Protein AF-A0A8X7RWS5-F1 (afdb_monomer)

Radius of gyration: 23.37 Å; Cα contacts (8 Å, |Δi|>4): 145; chains: 1; bounding box: 52×34×65 Å

pLDDT: mean 89.25, std 7.96, range [57.91, 96.31]

Organism: Brassica carinata (NCBI:txid52824)

Structure (mmCIF, N/CA/C/O backbone):
data_AF-A0A8X7RWS5-F1
#
_entry.id   AF-A0A8X7RWS5-F1
#
loop_
_atom_site.group_PDB
_atom_site.id
_atom_site.type_symbol
_atom_site.label_atom_id
_atom_site.label_alt_id
_atom_site.label_comp_id
_atom_site.label_asym_id
_atom_site.label_entity_id
_atom_site.label_seq_id
_atom_site.pdbx_PDB_ins_code
_atom_site.Cartn_x
_atom_site.Cartn_y
_atom_site.Cartn_z
_atom_site.occupancy
_atom_site.B_iso_or_equi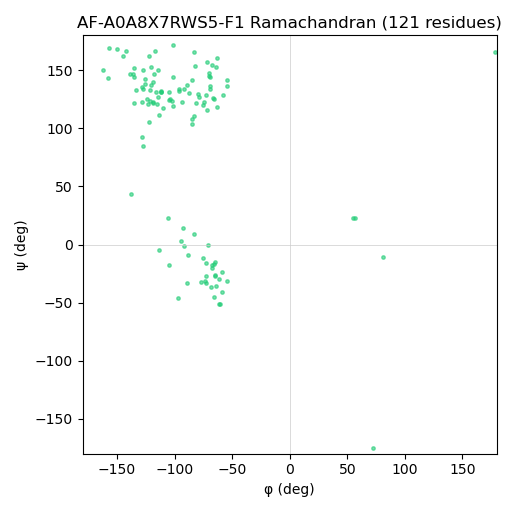v
_atom_site.auth_seq_id
_atom_site.auth_comp_id
_atom_site.auth_asym_id
_atom_site.auth_atom_id
_atom_site.pdbx_PDB_model_num
ATOM 1 N N . MET A 1 1 ? -12.568 2.054 5.990 1.00 67.00 1 MET A N 1
ATOM 2 C CA . MET A 1 1 ? -11.415 2.967 6.000 1.00 67.00 1 MET A CA 1
ATOM 3 C C . MET A 1 1 ? -11.554 3.824 4.763 1.00 67.00 1 MET A C 1
ATOM 5 O O . MET A 1 1 ? -11.333 3.299 3.679 1.00 67.00 1 MET A O 1
ATOM 9 N N . PRO A 1 2 ? -12.040 5.062 4.899 1.00 74.38 2 PRO A N 1
ATOM 10 C CA . PRO A 1 2 ? -11.978 6.038 3.828 1.00 74.38 2 PRO A CA 1
ATOM 11 C C . PRO A 1 2 ? -10.517 6.234 3.428 1.00 74.38 2 PRO A C 1
ATOM 13 O O . PRO A 1 2 ? -9.654 6.443 4.284 1.00 74.38 2 PRO A O 1
ATOM 16 N N . ILE A 1 3 ? -10.251 6.128 2.134 1.00 83.06 3 ILE A N 1
ATOM 17 C CA . ILE A 1 3 ? -8.962 6.471 1.549 1.00 83.06 3 ILE A CA 1
ATOM 18 C C . ILE A 1 3 ? -9.237 7.547 0.508 1.00 83.06 3 ILE A C 1
ATOM 20 O O . ILE A 1 3 ? -10.056 7.350 -0.390 1.00 83.06 3 ILE A O 1
ATOM 24 N N . ASP A 1 4 ? -8.571 8.686 0.647 1.00 87.94 4 ASP A N 1
ATOM 25 C CA . ASP A 1 4 ? -8.556 9.715 -0.380 1.00 87.94 4 ASP A CA 1
ATOM 26 C C . ASP A 1 4 ? -7.459 9.376 -1.396 1.00 87.94 4 ASP A C 1
ATOM 28 O O . ASP A 1 4 ? -6.263 9.449 -1.107 1.00 87.94 4 ASP A O 1
ATOM 32 N N . ALA A 1 5 ? -7.899 8.951 -2.580 1.00 87.88 5 ALA A N 1
ATOM 33 C CA . ALA A 1 5 ? -7.061 8.595 -3.721 1.00 87.88 5 ALA A CA 1
ATOM 34 C C . ALA A 1 5 ? -7.092 9.673 -4.823 1.00 87.88 5 ALA A C 1
ATOM 36 O O . ALA A 1 5 ? -6.837 9.375 -5.988 1.00 87.88 5 ALA A O 1
ATOM 37 N N . SER A 1 6 ? -7.424 10.927 -4.491 1.00 87.50 6 SER A N 1
ATOM 38 C CA . SER A 1 6 ? -7.451 12.029 -5.466 1.00 87.50 6 SER A CA 1
ATOM 39 C C . SER A 1 6 ? -6.088 12.309 -6.112 1.00 87.50 6 SER A C 1
ATOM 41 O O . SER A 1 6 ? -6.037 12.693 -7.273 1.00 87.50 6 SER A O 1
ATOM 43 N N . GLU A 1 7 ? -4.983 12.047 -5.411 1.00 89.75 7 GLU A N 1
ATOM 44 C CA . GLU A 1 7 ? -3.613 12.097 -5.953 1.00 89.75 7 GLU A CA 1
ATOM 45 C C . GLU A 1 7 ? -3.127 10.727 -6.485 1.00 89.75 7 GLU A C 1
ATOM 47 O O . GLU A 1 7 ? -1.937 10.519 -6.731 1.00 89.75 7 GLU A O 1
ATOM 52 N N . ALA A 1 8 ? -4.041 9.772 -6.661 1.00 91.25 8 ALA A N 1
ATOM 53 C CA . ALA A 1 8 ? -3.793 8.415 -7.141 1.00 91.25 8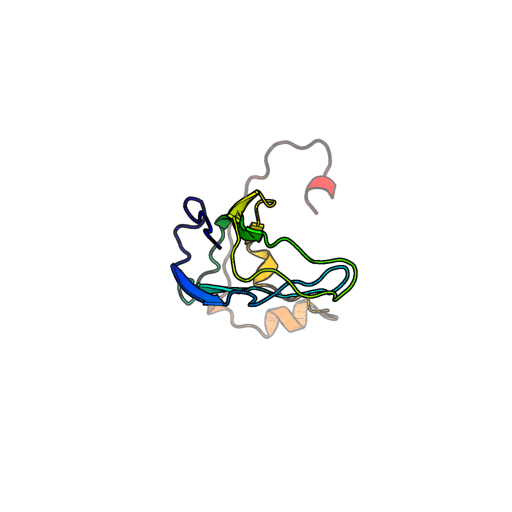 ALA A CA 1
ATOM 54 C C . ALA A 1 8 ? -4.881 7.987 -8.148 1.00 91.25 8 ALA A C 1
ATOM 56 O O . ALA A 1 8 ? -5.381 6.867 -8.098 1.00 91.25 8 ALA A O 1
ATOM 57 N N . GLU A 1 9 ? -5.243 8.882 -9.076 1.00 89.06 9 GLU A N 1
ATOM 58 C CA . GLU A 1 9 ? -6.389 8.727 -9.995 1.00 89.06 9 GLU A CA 1
ATOM 59 C C . GLU A 1 9 ? -6.330 7.474 -10.890 1.00 89.06 9 GLU A C 1
ATOM 61 O O . GLU A 1 9 ? -7.359 6.996 -11.366 1.00 89.06 9 GLU A O 1
ATOM 66 N N . GLU A 1 10 ? -5.135 6.927 -11.127 1.00 90.75 10 GLU A N 1
ATOM 67 C CA . GLU A 1 10 ? -4.957 5.682 -11.884 1.00 90.75 10 GLU A CA 1
ATOM 68 C C . GLU A 1 10 ? -5.396 4.435 -11.102 1.00 90.75 10 GLU A C 1
ATOM 70 O O . GLU A 1 10 ? -5.579 3.370 -11.692 1.00 90.75 10 GLU A O 1
ATOM 75 N N . PHE A 1 11 ? -5.569 4.538 -9.786 1.00 93.88 11 PHE A N 1
ATOM 76 C CA . PHE A 1 11 ? -5.957 3.427 -8.931 1.00 93.88 11 PHE A CA 1
ATOM 77 C C . PHE A 1 11 ? -7.467 3.416 -8.696 1.00 93.88 11 PHE A C 1
ATOM 79 O O . PHE A 1 11 ? -8.080 4.422 -8.350 1.00 93.88 11 PHE A O 1
ATOM 86 N N . SER A 1 12 ? -8.074 2.239 -8.825 1.00 92.75 12 SER A N 1
ATOM 87 C CA . SER A 1 12 ? -9.494 2.024 -8.535 1.00 92.75 12 SER A CA 1
ATOM 88 C C . SER A 1 12 ? -9.662 1.081 -7.348 1.00 92.75 12 SER A C 1
ATOM 90 O O . SER A 1 12 ? -9.068 0.004 -7.316 1.00 92.75 12 SER A O 1
ATOM 92 N N . GLU A 1 13 ? -10.436 1.488 -6.338 1.00 92.94 13 GLU A N 1
ATOM 93 C CA . GLU A 1 13 ? -10.695 0.637 -5.171 1.00 92.94 13 GLU A CA 1
ATOM 94 C C . GLU A 1 13 ? -11.521 -0.588 -5.588 1.00 92.94 13 GLU A C 1
ATOM 96 O O . GLU A 1 13 ? -12.597 -0.465 -6.175 1.00 92.94 13 GLU A O 1
ATOM 101 N N . LEU A 1 14 ? -11.021 -1.779 -5.264 1.00 94.81 14 LEU A N 1
ATOM 102 C CA . LEU A 1 14 ? -11.688 -3.050 -5.539 1.00 94.81 14 LEU A CA 1
ATOM 103 C C . LEU A 1 14 ? -12.470 -3.568 -4.337 1.00 94.81 14 LEU A C 1
ATOM 105 O O . LEU A 1 14 ? -13.580 -4.082 -4.475 1.00 94.81 14 LEU A O 1
ATOM 109 N N . ALA A 1 15 ? -11.848 -3.530 -3.162 1.00 94.25 15 ALA A N 1
ATOM 110 C CA . ALA A 1 15 ? -12.402 -4.116 -1.955 1.00 94.25 15 ALA A CA 1
ATOM 111 C C . ALA A 1 15 ? -11.720 -3.560 -0.712 1.00 94.25 15 ALA A C 1
ATOM 113 O O . ALA A 1 15 ? -10.516 -3.311 -0.705 1.00 94.25 15 ALA A O 1
ATOM 114 N N . SER A 1 16 ? -12.464 -3.508 0.386 1.00 94.00 16 SER A N 1
ATOM 115 C CA . SER A 1 16 ? -11.922 -3.260 1.714 1.00 94.00 16 SER A CA 1
ATOM 116 C C . SER A 1 16 ? -12.340 -4.366 2.680 1.00 94.00 16 SER A C 1
ATOM 118 O O . SER A 1 16 ? -13.442 -4.915 2.624 1.00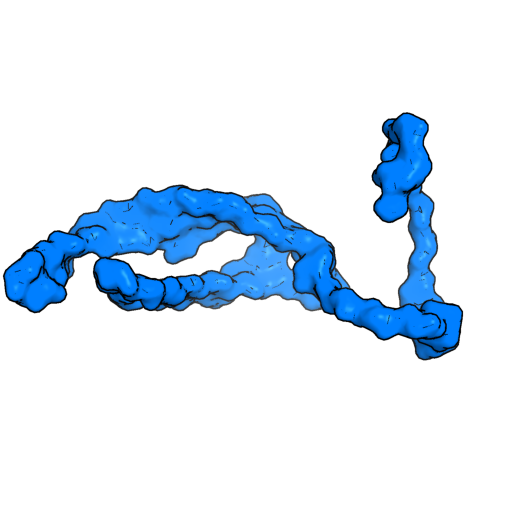 94.00 16 SER A O 1
ATOM 120 N N . LYS A 1 17 ? -11.419 -4.736 3.567 1.00 94.75 17 LYS A N 1
ATOM 121 C CA . LYS A 1 17 ? -11.629 -5.701 4.640 1.00 94.75 17 LYS A CA 1
ATOM 122 C C . LYS A 1 17 ? -11.327 -5.018 5.962 1.00 94.75 17 LYS A C 1
ATOM 124 O O . LYS A 1 17 ? -10.165 -4.801 6.305 1.00 94.75 17 LYS A O 1
ATOM 129 N N . ALA A 1 18 ? -12.385 -4.698 6.696 1.00 94.62 18 ALA A N 1
ATOM 130 C CA . ALA A 1 18 ? -12.278 -4.145 8.035 1.00 94.62 18 ALA A CA 1
ATOM 131 C C . ALA A 1 18 ? -11.821 -5.204 9.051 1.00 94.62 18 ALA A C 1
ATOM 133 O O . ALA A 1 18 ? -11.998 -6.412 8.859 1.00 94.62 18 ALA A O 1
ATOM 134 N N . LEU A 1 19 ? -11.250 -4.723 10.150 1.00 94.69 19 LEU A N 1
ATOM 135 C CA . LEU A 1 19 ? -10.977 -5.518 11.337 1.00 94.69 19 LEU A CA 1
ATOM 136 C C . LEU A 1 19 ? -12.212 -5.496 12.246 1.00 94.69 19 LEU A C 1
ATOM 138 O O . LEU A 1 19 ? -12.726 -4.427 12.554 1.00 94.69 19 LEU A O 1
ATOM 142 N N . ASN A 1 20 ? -12.667 -6.666 12.695 1.00 92.19 20 ASN A N 1
ATOM 143 C CA . ASN A 1 20 ? -13.888 -6.769 13.505 1.00 92.19 20 ASN A CA 1
ATOM 144 C C . ASN A 1 20 ? -13.720 -6.251 14.944 1.00 92.19 20 ASN A C 1
ATOM 146 O O . ASN A 1 20 ? -14.683 -5.784 15.539 1.00 92.19 20 ASN A O 1
ATOM 150 N N . SER A 1 21 ? -12.531 -6.401 15.530 1.00 91.88 21 SER A N 1
ATOM 151 C CA . SER A 1 21 ? -12.218 -5.979 16.898 1.00 91.88 21 SER A CA 1
ATOM 152 C C . SER A 1 21 ? -10.710 -5.793 17.042 1.00 91.88 21 SER A C 1
ATOM 154 O O . SER A 1 21 ? -9.938 -6.565 16.467 1.00 91.88 21 SER A O 1
ATOM 156 N N . LEU A 1 22 ? -10.303 -4.787 17.815 1.00 93.12 22 LEU A N 1
ATOM 157 C CA . LEU A 1 22 ? -8.913 -4.522 18.176 1.00 93.12 22 LEU A CA 1
ATOM 158 C C . LEU A 1 22 ? -8.811 -4.398 19.707 1.00 93.12 22 LEU A C 1
ATOM 160 O O . LEU A 1 22 ? -8.911 -3.291 20.237 1.00 93.12 22 LEU A O 1
ATOM 164 N N . PRO A 1 23 ? -8.679 -5.522 20.437 1.00 91.06 23 PRO A N 1
ATOM 165 C CA . PRO A 1 23 ? -8.521 -5.500 21.887 1.00 91.06 23 PRO A CA 1
ATOM 166 C C . PRO A 1 23 ? -7.229 -4.802 22.317 1.00 91.06 23 PRO A C 1
ATOM 168 O O . PRO A 1 23 ? -6.266 -4.708 21.553 1.00 91.06 23 PRO A O 1
ATOM 171 N N . TYR A 1 24 ? -7.188 -4.374 23.579 1.00 88.19 24 TYR A N 1
ATOM 172 C CA . TYR A 1 24 ? -5.985 -3.785 24.161 1.00 88.19 24 TYR A CA 1
ATOM 173 C C . TYR A 1 24 ? -4.773 -4.722 24.021 1.00 88.19 24 TYR A C 1
ATOM 175 O O . TYR A 1 24 ? -4.879 -5.931 24.233 1.00 88.19 24 TYR A O 1
ATOM 183 N N . ASP A 1 25 ? -3.631 -4.140 23.647 1.00 90.25 25 ASP A N 1
ATOM 184 C CA . ASP A 1 25 ? -2.340 -4.823 23.469 1.00 90.25 25 ASP A CA 1
ATOM 185 C C . ASP A 1 25 ? -2.370 -6.020 22.492 1.00 90.25 25 ASP A C 1
ATOM 187 O O . ASP A 1 25 ? -1.527 -6.915 22.538 1.00 90.25 25 ASP A O 1
ATOM 191 N N . SER A 1 26 ? -3.352 -6.050 21.585 1.00 93.06 26 SER A N 1
ATOM 192 C CA . SER A 1 26 ? -3.493 -7.092 20.567 1.00 93.06 26 SER A CA 1
ATOM 193 C C . SER A 1 26 ? -3.401 -6.483 19.167 1.00 93.06 26 SER A C 1
ATOM 195 O O . SER A 1 26 ? -4.208 -5.619 18.828 1.00 93.06 26 SER A O 1
ATOM 197 N N . PRO A 1 27 ? -2.451 -6.913 18.318 1.00 95.12 27 PRO A N 1
ATOM 198 C CA . PRO A 1 27 ? -2.364 -6.412 16.955 1.00 95.12 27 PRO A CA 1
ATOM 199 C C . PRO A 1 27 ? -3.529 -6.929 16.105 1.00 95.12 27 PRO A C 1
ATOM 201 O O . PRO A 1 27 ? -3.985 -8.064 16.256 1.00 95.12 27 PRO A O 1
ATOM 204 N N . GLY A 1 28 ? -3.964 -6.113 15.150 1.00 94.69 28 GLY A N 1
ATOM 205 C CA . GLY A 1 28 ? -4.984 -6.468 14.172 1.00 94.69 28 GLY A CA 1
ATOM 206 C C . GLY A 1 28 ? -4.661 -5.884 12.803 1.00 94.69 28 GLY A C 1
ATOM 207 O O . GLY A 1 28 ? -3.766 -5.053 12.663 1.00 94.69 28 GLY A O 1
ATOM 208 N N . GLN A 1 29 ? -5.362 -6.359 11.775 1.00 95.06 29 GLN A N 1
ATOM 209 C CA . GLN A 1 29 ? -5.109 -5.965 10.392 1.00 95.06 29 GLN A CA 1
ATOM 210 C C . GLN A 1 29 ? -6.415 -5.635 9.676 1.00 95.06 29 GLN A C 1
ATOM 212 O O . GLN A 1 29 ? -7.373 -6.408 9.723 1.00 95.06 29 GLN A O 1
ATOM 217 N N . ALA A 1 30 ? -6.410 -4.507 8.976 1.00 94.62 30 ALA A N 1
ATOM 218 C CA . ALA A 1 30 ? -7.404 -4.129 7.986 1.00 94.62 30 ALA A CA 1
ATOM 219 C C . ALA A 1 30 ? -6.692 -3.934 6.644 1.00 94.62 30 ALA A C 1
ATOM 221 O O . ALA A 1 30 ? -5.498 -3.636 6.610 1.00 94.62 30 ALA A O 1
ATOM 222 N N . PHE A 1 31 ? -7.413 -4.129 5.546 1.00 94.25 31 PHE A N 1
ATOM 223 C CA . PHE A 1 31 ? -6.847 -4.062 4.202 1.00 94.25 31 PHE A CA 1
ATOM 224 C C . PHE A 1 31 ? -7.770 -3.282 3.276 1.00 94.25 31 PHE A C 1
ATOM 226 O O . PHE A 1 31 ? -8.992 -3.390 3.388 1.00 94.25 31 PHE A O 1
ATOM 233 N N . VAL A 1 32 ? -7.181 -2.565 2.325 1.00 94.62 32 VAL A N 1
ATOM 234 C CA . VAL A 1 32 ? -7.873 -2.022 1.155 1.00 94.62 32 VAL A CA 1
ATOM 235 C C . VAL A 1 32 ? -7.084 -2.447 -0.078 1.00 94.62 32 VAL A C 1
ATOM 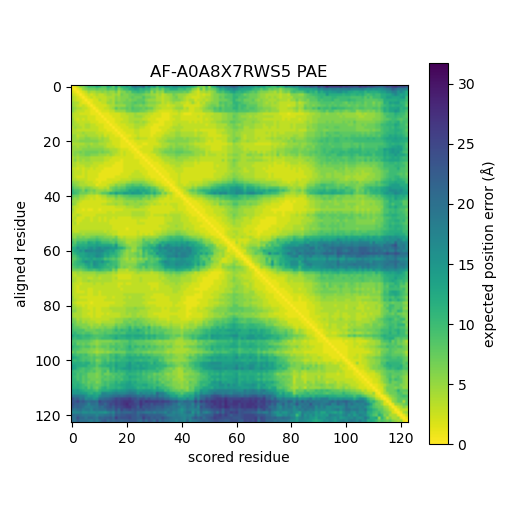237 O O . VAL A 1 32 ? -5.855 -2.447 -0.066 1.00 94.62 32 VAL A O 1
ATOM 240 N N . ALA A 1 33 ? -7.791 -2.901 -1.103 1.00 95.00 33 ALA A N 1
ATOM 241 C CA . ALA A 1 33 ? -7.226 -3.389 -2.346 1.00 95.00 33 ALA A CA 1
ATOM 242 C C . ALA A 1 33 ? -7.569 -2.419 -3.473 1.00 95.00 33 ALA A C 1
ATOM 244 O O . ALA A 1 33 ? -8.735 -2.064 -3.647 1.00 95.00 33 ALA A O 1
ATOM 245 N N . PHE A 1 34 ? -6.556 -2.059 -4.257 1.00 94.44 34 PHE A N 1
ATOM 246 C CA . PHE A 1 34 ? -6.689 -1.223 -5.443 1.00 94.44 34 PHE A CA 1
ATOM 247 C C . PHE A 1 34 ? -6.249 -1.988 -6.692 1.00 94.44 34 PHE A C 1
ATOM 249 O O . PHE A 1 34 ? -5.324 -2.803 -6.647 1.00 94.44 34 PHE A O 1
ATOM 256 N N . GLU A 1 35 ? -6.901 -1.705 -7.811 1.00 94.31 35 GLU A N 1
ATOM 257 C CA . GLU A 1 35 ? -6.491 -2.109 -9.150 1.00 94.31 35 GLU A CA 1
ATOM 258 C C . GLU A 1 35 ? -5.839 -0.933 -9.872 1.00 94.31 35 GLU A C 1
ATOM 260 O O . GLU A 1 35 ? -6.279 0.206 -9.731 1.00 94.31 35 GLU A O 1
ATOM 265 N N . LYS A 1 36 ? -4.816 -1.228 -10.678 1.00 93.25 36 LYS A N 1
ATOM 266 C CA . LYS A 1 36 ? -4.146 -0.272 -11.565 1.00 93.25 36 LYS A CA 1
ATOM 267 C C . LYS A 1 36 ? -4.217 -0.750 -13.023 1.00 93.25 36 LYS A C 1
ATOM 269 O O . LYS A 1 36 ? -4.352 -1.959 -13.247 1.00 93.25 36 LYS A O 1
ATOM 274 N N . PRO A 1 37 ? -4.000 0.126 -14.020 1.00 91.12 37 PRO A N 1
ATOM 275 C CA . PRO A 1 37 ? -3.905 -0.274 -15.418 1.00 91.12 37 PRO A CA 1
ATOM 276 C C . PRO A 1 37 ? -2.845 -1.359 -15.651 1.00 91.12 37 PRO A C 1
ATOM 278 O O . PRO A 1 37 ? -1.761 -1.369 -15.052 1.00 91.12 37 PRO A O 1
ATOM 281 N N . ALA A 1 38 ? -3.153 -2.301 -16.542 1.00 88.19 38 ALA A N 1
ATOM 282 C CA . ALA A 1 38 ? -2.207 -3.332 -16.947 1.00 88.19 38 ALA A CA 1
ATOM 283 C C . ALA A 1 38 ? -1.076 -2.733 -17.802 1.00 88.19 38 ALA A C 1
ATOM 285 O O . ALA A 1 38 ? -1.293 -1.823 -18.595 1.00 88.19 38 ALA A O 1
ATOM 286 N N . GLY A 1 39 ? 0.136 -3.274 -17.661 1.00 82.50 39 GLY A N 1
ATOM 287 C CA . GLY A 1 39 ? 1.272 -2.942 -18.531 1.00 82.50 39 GLY A CA 1
ATOM 288 C C . GLY A 1 39 ? 2.028 -1.649 -18.210 1.00 82.50 39 GLY A C 1
ATOM 289 O O . GLY A 1 39 ? 3.124 -1.479 -18.729 1.00 82.50 39 GLY A O 1
ATOM 290 N N . VAL A 1 40 ? 1.515 -0.781 -17.331 1.00 82.81 40 VAL A N 1
ATOM 291 C CA . VAL A 1 40 ? 2.199 0.466 -16.940 1.00 82.81 40 VAL A CA 1
ATOM 292 C C . VAL A 1 40 ? 2.304 0.561 -15.412 1.00 82.81 40 VAL A C 1
ATOM 294 O O . VAL A 1 40 ? 1.327 0.249 -14.719 1.00 82.81 40 VAL A O 1
ATOM 297 N N . PRO A 1 41 ? 3.475 0.911 -14.845 1.00 88.06 41 PRO A N 1
ATOM 298 C CA . PRO A 1 41 ? 3.586 1.279 -13.436 1.00 88.06 41 PRO A CA 1
ATOM 299 C C . PRO A 1 41 ? 2.769 2.546 -13.169 1.00 88.06 41 PRO A C 1
ATOM 301 O O . PRO A 1 41 ? 3.060 3.589 -13.745 1.00 88.06 41 PRO A O 1
ATOM 304 N N . ALA A 1 42 ? 1.763 2.448 -12.303 1.00 93.25 42 ALA A N 1
ATOM 305 C CA . ALA A 1 42 ? 1.020 3.610 -11.830 1.00 93.25 42 ALA A CA 1
ATOM 306 C C . ALA A 1 42 ? 1.719 4.162 -10.586 1.00 93.25 42 ALA A C 1
ATOM 308 O O . ALA A 1 42 ? 2.132 3.387 -9.718 1.00 93.25 42 ALA A O 1
ATOM 309 N N . VAL A 1 43 ? 1.851 5.479 -10.493 1.00 94.25 43 VAL A N 1
ATOM 310 C CA . VAL A 1 43 ? 2.357 6.161 -9.297 1.00 94.25 43 VAL A CA 1
ATOM 311 C C . VAL A 1 43 ? 1.246 7.008 -8.707 1.00 94.25 43 VAL A C 1
ATOM 313 O O . VAL A 1 43 ? 0.354 7.451 -9.428 1.00 94.25 43 VAL A O 1
ATOM 316 N N . GLY A 1 44 ? 1.261 7.209 -7.399 1.00 94.69 44 GLY A N 1
ATOM 317 C CA . GLY A 1 44 ? 0.201 7.970 -6.758 1.00 94.69 44 GLY A CA 1
ATOM 318 C C . GLY A 1 44 ? 0.365 8.059 -5.259 1.00 94.69 44 GLY A C 1
ATOM 319 O O . GLY A 1 44 ? 1.142 7.319 -4.653 1.00 94.69 44 GLY A O 1
ATOM 320 N N . LYS A 1 45 ? -0.390 8.976 -4.670 1.00 96.31 45 LYS A N 1
ATOM 321 C CA . LYS A 1 45 ? -0.375 9.253 -3.243 1.00 96.31 45 LYS A CA 1
ATOM 322 C C . LYS A 1 45 ? -1.769 9.053 -2.653 1.00 96.31 45 LYS A C 1
ATOM 324 O O . LYS A 1 45 ? -2.759 9.529 -3.202 1.00 96.31 45 LYS A O 1
ATOM 329 N N . PHE A 1 46 ? -1.826 8.349 -1.530 1.00 95.56 46 PHE A N 1
ATOM 330 C CA . PHE A 1 46 ? -3.047 8.015 -0.809 1.00 95.56 46 PHE A CA 1
ATOM 331 C C . PHE A 1 46 ? -3.032 8.695 0.553 1.00 95.56 46 PHE A C 1
ATOM 333 O O . PHE A 1 46 ? -2.144 8.428 1.366 1.00 95.56 46 PHE A O 1
ATOM 340 N N . SER A 1 47 ? -4.033 9.528 0.821 1.00 94.88 47 SER A N 1
ATOM 341 C CA . SER A 1 47 ? -4.258 10.090 2.150 1.00 94.88 47 SER A CA 1
ATOM 342 C C . SER A 1 47 ? -5.243 9.208 2.912 1.00 94.88 47 SER A C 1
ATOM 344 O O . SER A 1 47 ? -6.357 8.941 2.462 1.00 94.88 47 SER A O 1
ATOM 346 N N . ASN A 1 48 ? -4.813 8.714 4.072 1.00 92.25 48 ASN A N 1
ATOM 347 C CA . ASN A 1 48 ? -5.490 7.623 4.766 1.00 92.25 48 ASN A CA 1
ATOM 348 C C . ASN A 1 48 ? -6.139 8.109 6.067 1.00 92.25 48 ASN A C 1
ATOM 350 O O . ASN A 1 48 ? -5.475 8.714 6.912 1.00 92.25 48 ASN A O 1
ATOM 354 N N . THR A 1 49 ? -7.411 7.770 6.277 1.00 94.19 49 THR A N 1
ATOM 355 C CA . THR A 1 49 ? -8.119 8.056 7.532 1.00 94.19 49 THR A CA 1
ATOM 356 C C . THR A 1 49 ? -8.662 6.758 8.123 1.00 94.19 49 THR A C 1
ATOM 358 O O . THR A 1 49 ? -9.448 6.032 7.508 1.00 94.19 49 THR A O 1
ATOM 361 N N . LEU A 1 50 ? -8.238 6.431 9.342 1.00 93.88 50 LEU A N 1
ATOM 362 C CA . LEU A 1 50 ? -8.725 5.270 10.073 1.00 93.88 50 LEU A CA 1
ATOM 363 C C . LEU A 1 50 ? -10.043 5.614 10.768 1.00 93.88 50 LEU A C 1
ATOM 365 O O . LEU A 1 50 ? -10.052 6.344 11.748 1.00 93.88 50 LEU A O 1
ATOM 369 N N . THR A 1 51 ? -11.139 5.034 10.296 1.00 94.50 51 THR A N 1
ATOM 370 C CA . THR A 1 51 ? -12.464 5.102 10.936 1.00 94.50 51 THR A CA 1
ATOM 371 C C . THR A 1 51 ? -12.698 3.870 11.805 1.00 94.50 51 THR A C 1
ATOM 373 O O . THR A 1 51 ? -12.502 2.746 11.321 1.00 94.50 51 THR A O 1
ATOM 376 N N . PHE A 1 52 ? -13.156 4.043 13.041 1.00 94.50 52 PHE A N 1
ATOM 377 C CA . PHE A 1 52 ? -13.411 2.949 13.980 1.00 94.50 52 PHE A CA 1
ATOM 378 C C . PHE A 1 52 ? -14.541 3.289 14.956 1.00 94.50 52 PHE A C 1
ATOM 380 O O . PHE A 1 52 ? -14.999 4.423 15.036 1.00 94.50 52 PHE A O 1
ATOM 387 N N . VAL A 1 53 ? -15.003 2.274 15.688 1.00 94.94 53 VAL A N 1
ATOM 388 C CA . VAL A 1 53 ? -15.994 2.434 16.757 1.00 94.94 53 VAL A CA 1
ATOM 389 C C . VAL A 1 53 ? -15.300 2.195 18.089 1.00 94.94 53 VAL A C 1
ATOM 391 O O . VAL A 1 53 ? -14.806 1.095 18.348 1.00 94.94 53 VAL A O 1
ATOM 394 N N . VAL A 1 54 ? -15.261 3.222 18.930 1.00 94.19 54 VAL A N 1
ATOM 395 C CA . VAL A 1 54 ? -14.767 3.144 20.303 1.00 94.19 54 VAL A CA 1
ATOM 396 C C . VAL A 1 54 ? -15.856 2.546 21.181 1.00 94.19 54 VAL A C 1
ATOM 398 O O . VAL A 1 54 ? -16.994 3.010 21.171 1.00 94.19 54 VAL A O 1
ATOM 401 N N . LYS A 1 55 ? -15.496 1.524 21.953 1.00 92.75 55 LYS A N 1
ATOM 402 C CA . LYS A 1 55 ? -16.373 0.883 22.936 1.00 92.75 55 LYS A CA 1
ATOM 403 C C . LYS A 1 55 ? -15.752 0.999 24.319 1.00 92.75 55 LYS A C 1
ATOM 405 O O . LYS A 1 55 ? -14.543 0.802 24.463 1.00 92.75 55 LYS A O 1
ATOM 410 N N . GLU A 1 56 ? -16.568 1.308 25.321 1.00 89.69 56 GLU A N 1
ATOM 411 C CA . GLU A 1 56 ? -16.137 1.227 26.716 1.00 89.69 56 GLU A CA 1
ATOM 412 C C . GLU A 1 56 ? -15.945 -0.244 27.110 1.00 89.69 56 GLU A C 1
ATOM 414 O O . GLU A 1 56 ? -16.648 -1.131 26.621 1.00 89.69 56 GLU A O 1
ATOM 419 N N . VAL A 1 57 ? -14.946 -0.512 27.953 1.00 87.50 57 VAL A N 1
ATOM 420 C CA . VAL A 1 57 ? -14.601 -1.865 28.406 1.00 87.50 57 VAL A CA 1
ATOM 421 C C . VAL A 1 57 ? -14.645 -1.896 29.925 1.00 87.50 57 VAL A C 1
ATOM 423 O O . VAL A 1 57 ? -13.948 -1.123 30.588 1.00 87.50 57 VAL A O 1
ATOM 426 N N . ASP A 1 58 ? -15.419 -2.822 30.482 1.00 86.31 58 ASP A N 1
ATOM 427 C CA . ASP A 1 58 ? -15.417 -3.079 31.918 1.00 86.31 58 ASP A CA 1
ATOM 428 C C . ASP A 1 58 ? -14.106 -3.775 32.310 1.00 86.31 58 ASP A C 1
ATOM 430 O O . ASP A 1 58 ? -13.817 -4.900 31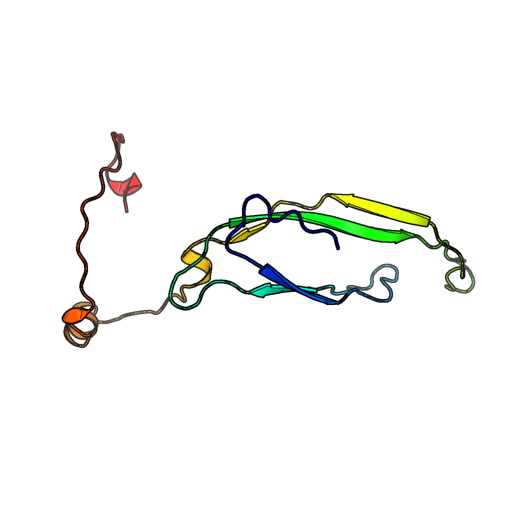.908 1.00 86.31 58 ASP A O 1
ATOM 434 N N . LEU A 1 59 ? -13.296 -3.103 33.130 1.00 82.81 59 LEU A N 1
ATOM 435 C CA . LEU A 1 59 ? -11.984 -3.591 33.568 1.00 82.81 59 LEU A CA 1
ATOM 436 C C . LEU A 1 59 ? -12.050 -4.852 34.445 1.00 82.81 59 LEU A C 1
ATOM 438 O O . LEU A 1 59 ? -11.024 -5.499 34.659 1.00 82.81 59 LEU A O 1
ATOM 442 N N . SER A 1 60 ? -13.218 -5.184 34.999 1.00 81.81 60 SER A N 1
ATOM 443 C CA . SER A 1 60 ? -13.409 -6.355 35.856 1.00 81.81 60 SER A CA 1
ATOM 444 C C . SER A 1 60 ? -13.788 -7.618 35.079 1.00 81.81 60 SER A C 1
ATOM 446 O O . SER A 1 60 ? -13.375 -8.713 35.465 1.00 81.81 60 SER A O 1
ATOM 448 N N . THR A 1 61 ? -14.528 -7.472 33.979 1.00 81.69 61 THR A N 1
ATOM 449 C CA . THR A 1 61 ? -14.992 -8.574 33.118 1.00 81.69 61 THR A CA 1
ATOM 450 C C . THR A 1 61 ? -14.209 -8.672 31.808 1.00 81.69 61 THR A C 1
ATOM 452 O O . THR A 1 61 ? -14.208 -9.726 31.174 1.00 81.69 61 THR A O 1
ATOM 455 N N . CYS A 1 62 ? -13.496 -7.606 31.429 1.00 76.62 62 CYS A N 1
ATOM 456 C CA . CYS A 1 62 ? -12.885 -7.403 30.113 1.00 76.62 62 CYS A CA 1
ATOM 457 C C . CYS A 1 62 ? -13.896 -7.483 28.956 1.00 76.62 62 CYS A C 1
ATOM 459 O O . CYS A 1 62 ? -13.508 -7.752 27.817 1.00 76.62 62 CYS A O 1
ATOM 461 N N . GLU A 1 63 ? -15.181 -7.261 29.235 1.00 82.50 63 GLU A N 1
ATOM 462 C CA . GLU A 1 63 ? -16.240 -7.239 28.230 1.00 82.50 63 GLU A CA 1
ATOM 463 C C . GLU A 1 63 ? -16.443 -5.806 27.725 1.00 82.50 63 GLU A C 1
ATOM 465 O O . GLU A 1 63 ? -16.473 -4.849 28.501 1.00 82.50 63 GLU A O 1
ATOM 470 N N . ALA A 1 64 ? -16.527 -5.661 26.401 1.00 83.88 64 ALA A N 1
ATOM 471 C CA . ALA A 1 64 ? -16.833 -4.389 25.759 1.00 83.88 64 ALA A CA 1
ATOM 472 C C . ALA A 1 64 ? -18.350 -4.191 25.706 1.00 83.88 64 ALA A C 1
ATOM 474 O O . ALA A 1 64 ? -19.080 -5.143 25.425 1.00 83.88 64 ALA A O 1
ATOM 475 N N . GLU A 1 65 ? -18.813 -2.962 25.915 1.00 86.00 65 GLU A N 1
ATOM 476 C CA . GLU A 1 65 ? -20.232 -2.636 25.789 1.00 86.00 65 GLU A CA 1
ATOM 477 C C . GLU A 1 65 ? -20.741 -2.824 24.346 1.00 86.00 65 GLU A C 1
ATOM 479 O O . GLU A 1 65 ? -19.990 -2.746 23.360 1.00 86.00 65 GLU A O 1
ATOM 484 N N . ASP A 1 66 ? -22.040 -3.106 24.207 1.00 81.31 66 ASP A N 1
ATOM 485 C CA . ASP A 1 66 ? -22.677 -3.308 22.900 1.00 81.31 66 ASP A CA 1
ATOM 486 C C . ASP A 1 66 ? -22.736 -2.005 22.091 1.00 81.31 66 ASP A C 1
ATOM 488 O O . ASP A 1 66 ? -22.486 -2.026 20.879 1.00 81.31 66 ASP A O 1
ATOM 492 N N . ASP A 1 67 ? -22.960 -0.883 22.773 1.00 87.31 67 ASP A N 1
ATOM 493 C CA . ASP A 1 67 ? -22.968 0.453 22.188 1.00 87.31 67 ASP A CA 1
ATOM 494 C C . ASP A 1 67 ? -21.541 1.011 22.049 1.00 87.31 67 ASP A C 1
ATOM 496 O O . ASP A 1 67 ? -20.612 0.630 22.763 1.00 87.31 67 ASP A O 1
ATOM 500 N N . GLY A 1 68 ? -21.344 1.909 21.086 1.00 89.81 68 GLY A N 1
ATOM 501 C CA . GLY A 1 68 ? -20.055 2.549 20.847 1.00 89.81 68 GLY A CA 1
ATOM 502 C C . GLY A 1 68 ? -20.194 3.875 20.112 1.00 89.81 68 GLY A C 1
ATOM 503 O O . GLY A 1 68 ? -21.269 4.218 19.617 1.00 89.81 68 GLY A O 1
ATOM 504 N N . LEU A 1 69 ? -19.096 4.622 20.054 1.00 94.19 69 LEU A N 1
ATOM 505 C CA . LEU A 1 69 ? -19.007 5.926 19.402 1.00 94.19 69 LEU A CA 1
ATOM 506 C C . LEU A 1 69 ? -18.113 5.831 18.167 1.00 94.19 69 LEU A C 1
ATOM 508 O O . LEU A 1 69 ? -17.014 5.286 18.240 1.00 94.19 69 LEU A O 1
ATOM 512 N N . GLU A 1 70 ? -18.587 6.353 17.039 1.00 95.44 70 GLU A N 1
ATOM 513 C CA . GLU A 1 70 ? -17.769 6.488 15.831 1.00 95.44 70 GLU A CA 1
ATOM 514 C C . GLU A 1 70 ? -16.687 7.550 16.049 1.00 95.44 70 GLU A C 1
ATOM 516 O O . GLU A 1 70 ? -16.968 8.634 16.565 1.00 95.44 70 GLU A O 1
ATOM 521 N N . ASP A 1 71 ? -15.457 7.227 15.661 1.00 95.69 71 ASP A N 1
ATOM 522 C CA . ASP A 1 71 ? -14.304 8.118 15.747 1.00 95.69 71 ASP A CA 1
ATOM 523 C C . ASP A 1 71 ? -13.357 7.894 14.557 1.00 95.69 71 ASP A C 1
ATOM 525 O O . ASP A 1 71 ? -13.414 6.872 13.854 1.00 95.69 71 ASP A O 1
ATOM 529 N N . GLU A 1 72 ? -12.485 8.868 14.319 1.00 95.25 72 GLU A N 1
ATOM 530 C CA . GLU A 1 72 ? -11.580 8.907 13.178 1.00 95.25 72 GLU A CA 1
ATOM 531 C C . GLU A 1 72 ? -10.164 9.318 13.590 1.00 95.25 72 GLU A C 1
ATOM 533 O O . GLU A 1 72 ? -9.952 10.181 14.441 1.00 95.25 72 GLU A O 1
ATOM 538 N N . TYR A 1 73 ? -9.163 8.726 12.941 1.00 94.81 73 TYR A N 1
ATOM 539 C CA . TYR A 1 73 ? -7.760 9.047 13.165 1.00 94.81 73 TYR A CA 1
ATOM 540 C C . TYR A 1 73 ? -7.010 9.191 11.841 1.00 94.81 73 TYR A C 1
ATOM 542 O O . TYR A 1 73 ? -6.952 8.258 11.039 1.00 94.81 73 TYR A O 1
ATOM 550 N N . GLN A 1 74 ? -6.413 10.362 11.617 1.00 95.50 74 GLN A N 1
ATOM 551 C CA . GLN A 1 74 ? -5.634 10.633 10.411 1.00 95.50 74 GLN A CA 1
ATOM 552 C C . GLN A 1 74 ? -4.300 9.880 10.444 1.00 95.50 74 GLN A C 1
ATOM 554 O O . GLN A 1 74 ? -3.548 9.981 11.414 1.00 95.50 74 GLN A O 1
ATOM 559 N N . LEU A 1 75 ? -3.999 9.152 9.369 1.00 94.56 75 LEU A N 1
ATOM 560 C CA . LEU A 1 75 ? -2.737 8.443 9.175 1.00 94.56 75 LEU A CA 1
ATOM 561 C C . LEU A 1 75 ? -1.812 9.221 8.230 1.00 94.56 75 LEU A C 1
ATOM 563 O O . LEU A 1 75 ? -2.199 10.226 7.631 1.00 94.56 75 LEU A O 1
ATOM 567 N N . GLU A 1 76 ? -0.572 8.748 8.119 1.00 95.19 76 GLU A N 1
ATOM 568 C CA . GLU A 1 76 ? 0.377 9.268 7.142 1.00 95.19 76 GLU A CA 1
ATOM 569 C C . GLU A 1 76 ? -0.037 8.934 5.706 1.00 95.19 76 GLU A C 1
ATOM 571 O O . GLU A 1 76 ? -0.752 7.959 5.432 1.00 95.19 76 GLU A O 1
ATOM 576 N N . ASP A 1 77 ? 0.431 9.776 4.792 1.00 94.56 77 ASP A N 1
ATOM 577 C CA . ASP A 1 77 ? 0.237 9.548 3.374 1.00 94.56 77 ASP A CA 1
ATOM 578 C C . ASP A 1 77 ? 1.075 8.348 2.923 1.00 94.56 77 ASP A C 1
ATOM 580 O O . ASP A 1 77 ? 2.247 8.216 3.281 1.00 94.56 77 ASP A O 1
ATOM 584 N N . LEU A 1 78 ? 0.475 7.490 2.104 1.00 94.88 78 LEU A N 1
ATOM 585 C CA . LEU A 1 78 ? 1.153 6.372 1.462 1.00 94.88 78 LEU A CA 1
ATOM 586 C C . LEU A 1 78 ? 1.437 6.741 0.008 1.00 94.88 78 LEU A C 1
ATOM 588 O O . LEU A 1 78 ? 0.515 7.051 -0.740 1.00 94.88 78 LEU A O 1
ATOM 592 N N . GLU A 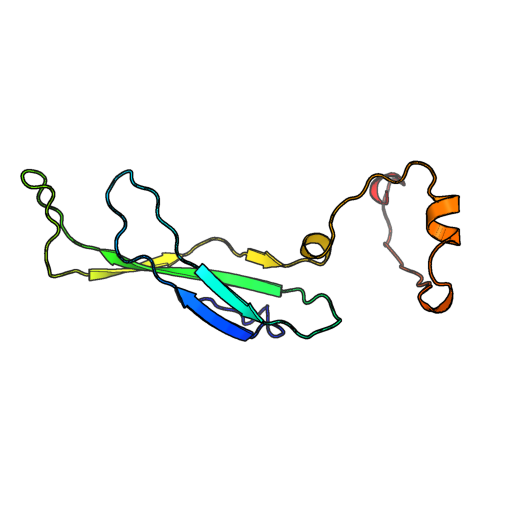1 79 ? 2.697 6.675 -0.402 1.00 95.88 79 GLU A N 1
ATOM 593 C CA . GLU A 1 79 ? 3.099 6.908 -1.788 1.00 95.88 79 GLU A CA 1
ATOM 594 C C . GLU A 1 79 ? 3.444 5.579 -2.460 1.00 95.88 79 GLU A C 1
ATOM 596 O O . GLU A 1 79 ? 4.197 4.776 -1.910 1.00 95.88 79 GLU A O 1
ATOM 601 N N . VAL A 1 80 ? 2.891 5.359 -3.651 1.00 95.38 80 VAL A N 1
ATOM 602 C CA . VAL A 1 80 ? 3.281 4.278 -4.555 1.00 95.38 80 VAL A CA 1
ATOM 603 C C . VAL A 1 80 ? 4.167 4.875 -5.638 1.00 95.38 80 VAL A C 1
ATOM 605 O O . VAL A 1 80 ? 3.741 5.745 -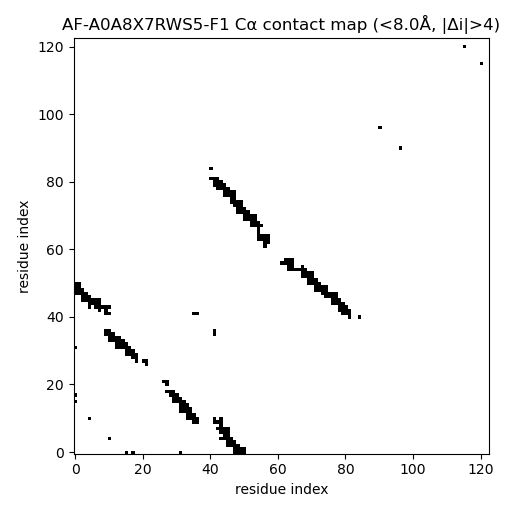6.401 1.00 95.38 80 VAL A O 1
ATOM 608 N N . VAL A 1 81 ? 5.399 4.389 -5.721 1.00 94.94 81 VAL A N 1
ATOM 609 C CA . VAL A 1 81 ? 6.433 4.857 -6.646 1.00 94.94 81 VAL A CA 1
ATOM 610 C C . VAL A 1 81 ? 6.847 3.753 -7.617 1.00 94.94 81 VAL A C 1
ATOM 612 O O . VAL A 1 81 ? 6.593 2.568 -7.415 1.00 94.94 81 VAL A O 1
ATOM 615 N N . ALA A 1 82 ? 7.566 4.123 -8.680 1.00 92.12 82 ALA A N 1
ATOM 616 C CA . ALA A 1 82 ? 8.072 3.161 -9.664 1.00 92.12 82 ALA A CA 1
ATOM 617 C C . ALA A 1 82 ? 8.911 2.028 -9.030 1.00 92.12 82 ALA A C 1
ATOM 619 O O . ALA A 1 82 ? 8.891 0.897 -9.515 1.00 92.12 82 ALA A O 1
ATOM 620 N N . ALA A 1 83 ? 9.615 2.314 -7.928 1.00 92.94 83 ALA A N 1
ATOM 621 C CA . ALA A 1 83 ? 10.435 1.334 -7.222 1.00 92.94 83 ALA A CA 1
ATOM 622 C C . ALA A 1 83 ? 9.621 0.184 -6.599 1.00 92.94 83 ALA A C 1
ATOM 624 O O . ALA A 1 83 ? 10.150 -0.921 -6.498 1.00 92.94 83 ALA A O 1
ATOM 625 N N . ASP A 1 84 ? 8.346 0.394 -6.255 1.00 93.88 84 ASP A N 1
ATOM 626 C CA . ASP A 1 84 ? 7.485 -0.643 -5.662 1.00 93.88 84 ASP A CA 1
ATOM 627 C C . ASP A 1 84 ? 7.157 -1.776 -6.647 1.00 93.88 84 ASP A C 1
ATOM 629 O O . ASP A 1 84 ? 6.779 -2.879 -6.250 1.00 93.88 84 ASP A O 1
ATOM 633 N N . TYR A 1 85 ? 7.358 -1.533 -7.944 1.00 92.19 85 TYR A N 1
ATOM 634 C CA . TYR A 1 85 ? 7.187 -2.520 -9.010 1.00 92.19 85 TYR A CA 1
ATOM 635 C C . TYR A 1 85 ? 8.477 -3.274 -9.352 1.00 92.19 85 TYR A C 1
ATOM 637 O O . TYR A 1 85 ? 8.468 -4.140 -10.230 1.00 92.19 85 TYR A O 1
ATOM 645 N N . MET A 1 86 ? 9.597 -2.953 -8.699 1.00 91.94 86 MET A N 1
ATOM 646 C CA . MET A 1 86 ? 10.913 -3.486 -9.037 1.00 91.94 86 MET A CA 1
ATOM 647 C C . MET A 1 86 ? 11.483 -4.324 -7.894 1.00 91.94 86 MET A C 1
ATOM 649 O O . MET A 1 86 ? 11.570 -3.894 -6.748 1.00 91.94 86 MET A O 1
ATOM 653 N N . VAL A 1 87 ? 11.973 -5.520 -8.225 1.00 93.81 87 VAL A N 1
ATOM 654 C CA . VAL A 1 87 ? 12.728 -6.357 -7.285 1.00 93.81 87 VAL A CA 1
ATOM 655 C C . VAL A 1 87 ? 14.204 -6.300 -7.651 1.00 93.81 87 VAL A C 1
ATOM 657 O O . VAL A 1 87 ? 14.593 -6.619 -8.774 1.00 93.81 87 VAL A O 1
ATOM 660 N N . LYS A 1 88 ? 15.050 -5.911 -6.693 1.00 92.31 88 LYS A N 1
ATOM 661 C CA . LYS A 1 88 ? 16.500 -5.866 -6.898 1.00 92.31 88 LYS A CA 1
ATOM 662 C C . LYS A 1 88 ? 17.059 -7.275 -7.106 1.00 92.31 88 LYS A C 1
ATOM 664 O O . LYS A 1 88 ? 16.932 -8.134 -6.236 1.00 92.31 88 LYS A O 1
ATOM 669 N N . VAL A 1 89 ? 17.774 -7.468 -8.211 1.00 92.06 89 VAL A N 1
ATOM 670 C CA . VAL A 1 89 ? 18.485 -8.714 -8.528 1.00 92.06 89 VAL A CA 1
ATOM 671 C C . VAL A 1 89 ? 19.983 -8.438 -8.642 1.00 92.06 89 VAL A C 1
ATOM 673 O O . VAL A 1 89 ? 20.405 -7.412 -9.172 1.00 92.06 89 VAL A O 1
ATOM 676 N N . SER A 1 90 ? 20.806 -9.348 -8.116 1.00 91.81 90 SER A N 1
ATOM 677 C CA . SER A 1 90 ? 22.259 -9.272 -8.285 1.00 91.81 90 SER A CA 1
ATOM 678 C C . SER A 1 90 ? 22.655 -9.850 -9.642 1.00 91.81 90 SER A C 1
ATOM 680 O O . SER A 1 90 ? 22.376 -11.013 -9.926 1.00 91.81 90 SER A O 1
ATOM 682 N N . VAL A 1 91 ? 23.323 -9.042 -10.465 1.00 90.69 91 VAL A N 1
ATOM 683 C CA . VAL A 1 91 ? 23.817 -9.446 -11.784 1.00 90.69 91 VAL A CA 1
ATOM 684 C C . VAL A 1 91 ? 25.342 -9.432 -11.756 1.00 90.69 91 VAL A C 1
ATOM 686 O O . VAL A 1 91 ? 25.963 -8.379 -11.642 1.00 90.69 91 VAL A O 1
ATOM 689 N N . SER A 1 92 ? 25.954 -10.615 -11.832 1.00 91.88 92 SER A N 1
ATOM 690 C CA . SER A 1 92 ? 27.411 -10.785 -11.731 1.00 91.88 92 SER A CA 1
ATOM 691 C C . SER A 1 92 ? 28.159 -10.410 -13.014 1.00 91.88 92 SER A C 1
ATOM 693 O O . SER A 1 92 ? 29.279 -9.911 -12.946 1.00 91.88 92 SER A O 1
ATOM 695 N N . ASN A 1 93 ? 27.543 -10.620 -14.181 1.00 94.19 93 ASN A N 1
ATOM 696 C CA . ASN A 1 93 ? 28.048 -10.173 -15.477 1.00 94.19 93 ASN A CA 1
ATOM 697 C C . ASN A 1 93 ? 26.945 -9.401 -16.212 1.00 94.19 93 ASN A C 1
ATOM 699 O O . ASN A 1 93 ? 26.117 -9.995 -16.901 1.00 94.19 93 ASN A O 1
ATOM 703 N N . PHE A 1 94 ? 26.944 -8.076 -16.039 1.00 93.75 94 PHE A N 1
ATOM 704 C CA . PHE A 1 94 ? 25.940 -7.184 -16.625 1.00 93.75 94 PHE A CA 1
ATOM 705 C C . PHE A 1 94 ? 25.894 -7.276 -18.151 1.00 93.75 94 PHE A C 1
ATOM 707 O O . PHE A 1 94 ? 24.810 -7.331 -18.717 1.00 93.75 94 PHE A O 1
ATOM 714 N N . ARG A 1 95 ? 27.056 -7.366 -18.811 1.00 93.69 95 ARG A N 1
ATOM 715 C CA . ARG A 1 95 ? 27.132 -7.414 -20.274 1.00 93.69 95 ARG A CA 1
ATOM 716 C C . ARG A 1 95 ? 26.410 -8.628 -20.843 1.00 93.69 95 ARG A C 1
ATOM 718 O O . ARG A 1 95 ? 25.556 -8.473 -21.703 1.00 93.69 95 ARG A O 1
ATOM 725 N N . ASN A 1 96 ? 26.725 -9.816 -20.330 1.00 93.75 96 ASN A N 1
ATOM 726 C CA . ASN A 1 96 ? 26.088 -11.041 -20.809 1.00 93.75 96 ASN A CA 1
ATOM 727 C C . ASN A 1 96 ? 24.581 -11.043 -20.520 1.00 93.75 96 ASN A C 1
ATOM 729 O O . ASN A 1 96 ? 23.816 -11.569 -21.318 1.00 93.75 96 ASN A O 1
ATOM 733 N N . ALA A 1 97 ? 24.160 -10.485 -19.378 1.00 92.38 97 ALA A N 1
ATOM 734 C CA . ALA A 1 97 ? 22.743 -10.369 -19.051 1.00 92.38 97 ALA A CA 1
ATOM 735 C C . ALA A 1 97 ? 22.024 -9.421 -20.023 1.00 92.38 97 ALA A C 1
ATOM 737 O O . ALA A 1 97 ? 20.977 -9.788 -20.544 1.00 92.38 97 ALA A O 1
ATOM 738 N N . TRP A 1 98 ? 22.615 -8.260 -20.313 1.00 92.38 98 TRP A N 1
ATOM 739 C CA . TRP A 1 98 ? 22.088 -7.283 -21.266 1.00 92.38 98 TRP A CA 1
ATOM 740 C C . TRP A 1 98 ? 21.973 -7.861 -22.681 1.00 92.38 98 TRP A C 1
ATOM 742 O O . TRP A 1 98 ? 20.896 -7.853 -23.258 1.00 92.38 98 TRP A O 1
ATOM 752 N N . GLU A 1 99 ? 23.048 -8.460 -23.202 1.00 93.69 99 GLU A N 1
ATOM 753 C CA . GLU A 1 99 ? 23.083 -9.063 -24.548 1.00 93.69 99 GLU A CA 1
ATOM 754 C C . GLU A 1 99 ? 22.141 -10.275 -24.700 1.00 93.69 99 GLU A C 1
ATOM 756 O O . GLU A 1 99 ? 21.874 -10.715 -25.814 1.00 93.69 99 GLU A O 1
ATOM 761 N N . SER A 1 100 ? 21.646 -10.842 -23.594 1.00 92.38 100 SER A N 1
ATOM 762 C CA . SER A 1 100 ? 20.656 -11.927 -23.618 1.00 92.38 100 SER A CA 1
ATOM 763 C C . SER A 1 100 ? 19.200 -11.450 -23.645 1.00 92.38 100 SER A C 1
ATOM 765 O O . SER A 1 100 ? 18.301 -12.278 -23.801 1.00 92.38 100 SER A O 1
ATOM 767 N N . MET A 1 101 ? 18.959 -10.149 -23.454 1.00 91.81 101 MET A N 1
ATOM 768 C CA . MET A 1 101 ? 17.624 -9.550 -23.501 1.00 91.81 101 MET A CA 1
ATOM 769 C C . MET A 1 101 ? 17.199 -9.242 -24.942 1.00 91.81 101 MET A C 1
ATOM 771 O O . MET A 1 101 ? 18.001 -9.289 -25.872 1.00 91.81 101 MET A O 1
ATOM 775 N N . ASN A 1 102 ? 15.908 -8.971 -25.129 1.00 92.62 102 ASN A N 1
ATOM 776 C CA . ASN A 1 102 ? 15.346 -8.632 -26.429 1.00 92.62 102 ASN A CA 1
ATOM 777 C C . ASN A 1 102 ? 15.732 -7.200 -26.829 1.00 92.62 102 ASN A C 1
ATOM 779 O O . ASN A 1 102 ? 15.402 -6.257 -26.115 1.00 92.62 102 ASN A O 1
ATOM 783 N N . GLU A 1 103 ? 16.392 -7.039 -27.977 1.00 90.50 103 GLU A N 1
ATOM 784 C CA . GLU A 1 103 ? 16.798 -5.725 -28.500 1.00 90.50 103 GLU A CA 1
ATOM 785 C C . GLU A 1 103 ? 15.594 -4.838 -28.862 1.00 90.50 103 GLU A C 1
ATOM 787 O O . GLU A 1 103 ? 15.699 -3.616 -28.823 1.00 90.50 103 GLU A O 1
ATOM 792 N N . GLU A 1 104 ? 14.434 -5.424 -29.188 1.00 92.56 104 GLU A N 1
ATOM 793 C CA . GLU A 1 104 ? 13.232 -4.655 -29.554 1.00 92.56 104 GLU A CA 1
ATOM 794 C C . GLU A 1 104 ? 12.649 -3.845 -28.384 1.00 92.56 104 GLU A C 1
ATOM 796 O O . GLU A 1 104 ? 11.933 -2.874 -28.618 1.00 92.56 104 GLU A O 1
ATOM 801 N N . ASP A 1 105 ? 12.979 -4.223 -27.145 1.00 87.50 105 ASP A N 1
ATOM 802 C CA . ASP A 1 105 ? 12.531 -3.554 -25.920 1.00 87.50 105 ASP A CA 1
ATOM 803 C C . ASP A 1 105 ? 13.556 -2.508 -25.415 1.00 87.50 105 ASP A C 1
ATOM 805 O O . ASP A 1 105 ? 13.371 -1.904 -24.354 1.00 87.50 105 ASP A O 1
ATOM 809 N N . GLU A 1 106 ? 14.658 -2.283 -26.149 1.00 90.50 106 GLU A N 1
ATOM 810 C CA . GLU A 1 106 ? 15.657 -1.265 -25.815 1.00 90.50 106 GLU A CA 1
ATOM 811 C C . GLU A 1 106 ? 15.144 0.143 -26.155 1.00 90.50 106 GLU A C 1
ATOM 813 O O . GLU A 1 106 ? 14.873 0.487 -27.308 1.00 90.50 106 GLU A O 1
ATOM 818 N N . HIS A 1 107 ? 15.069 0.998 -25.135 1.00 90.62 107 HIS A N 1
ATOM 819 C CA . HIS A 1 107 ? 14.691 2.401 -25.270 1.00 90.62 107 HIS A CA 1
ATOM 820 C C . HIS A 1 107 ? 15.758 3.306 -24.650 1.00 90.62 107 HIS A C 1
ATOM 822 O O . HIS A 1 107 ? 16.291 3.019 -23.577 1.00 90.62 107 HIS A O 1
ATOM 828 N N . VAL A 1 108 ? 16.067 4.413 -25.330 1.00 92.50 108 VAL A N 1
ATOM 829 C CA . VAL A 1 108 ? 17.089 5.380 -24.911 1.00 92.50 108 VAL A CA 1
ATOM 830 C C . VAL A 1 108 ? 16.488 6.777 -24.911 1.00 92.50 108 VAL A C 1
ATOM 832 O O . VAL A 1 108 ? 16.056 7.262 -25.954 1.00 92.50 108 VAL A O 1
ATOM 835 N N . ASP A 1 109 ? 16.539 7.428 -23.751 1.00 90.38 109 ASP A N 1
ATOM 836 C CA . ASP A 1 109 ? 16.075 8.798 -23.538 1.00 90.38 109 ASP A CA 1
ATOM 837 C C . ASP A 1 109 ? 17.171 9.650 -22.881 1.00 90.38 109 ASP A C 1
ATOM 839 O O . ASP A 1 109 ? 17.997 9.158 -22.107 1.00 90.38 109 ASP A O 1
ATOM 843 N N . GLU A 1 110 ? 17.168 10.954 -23.170 1.00 91.81 110 GLU A N 1
ATOM 844 C CA . GLU A 1 110 ? 18.102 11.924 -22.593 1.00 91.81 110 GLU A CA 1
ATOM 845 C C . GLU A 1 110 ? 17.416 12.771 -21.512 1.00 91.81 110 GLU A C 1
ATOM 847 O O . GLU A 1 110 ? 16.410 13.434 -21.766 1.00 91.81 110 GLU A O 1
ATOM 852 N N . TYR A 1 111 ? 17.991 12.794 -20.303 1.00 85.25 111 TYR A N 1
ATOM 853 C CA . TYR A 1 111 ? 17.432 13.510 -19.153 1.00 85.25 111 TYR A CA 1
ATOM 854 C C . TYR A 1 111 ? 18.374 14.609 -18.641 1.00 85.25 111 TYR A C 1
ATOM 856 O O . TYR A 1 111 ? 19.507 14.357 -18.223 1.00 85.25 111 TYR A O 1
ATOM 864 N N . GLY A 1 112 ? 17.882 15.850 -18.609 1.00 85.62 112 GLY A N 1
ATOM 865 C CA . GLY A 1 112 ? 18.592 16.994 -18.035 1.00 85.62 112 GLY A CA 1
ATOM 866 C C . GLY A 1 112 ? 18.382 17.108 -16.523 1.00 85.62 112 GLY A C 1
ATOM 867 O O . GLY A 1 112 ? 17.358 17.608 -16.077 1.00 85.62 112 GLY A O 1
ATOM 868 N N . LEU A 1 113 ? 19.375 16.718 -15.719 1.00 80.19 113 LEU A N 1
ATOM 869 C CA . LEU A 1 113 ? 19.283 16.708 -14.244 1.00 80.19 113 LEU A CA 1
ATOM 870 C C . LEU A 1 113 ? 19.566 18.067 -13.555 1.00 80.19 113 LEU A C 1
ATOM 872 O O . LEU A 1 113 ? 19.713 18.126 -12.333 1.00 80.19 113 LEU A O 1
ATOM 876 N N . GLY A 1 114 ? 19.678 19.158 -14.319 1.00 80.31 114 GLY A N 1
ATOM 877 C CA . GLY A 1 114 ? 19.986 20.501 -13.805 1.00 80.31 114 GLY A CA 1
ATOM 878 C C . GLY A 1 114 ? 21.437 20.705 -13.326 1.00 80.31 114 GLY A C 1
ATOM 879 O O . GLY A 1 114 ? 22.307 19.842 -13.485 1.00 80.31 114 GLY A O 1
ATOM 880 N N . GLN A 1 115 ? 21.716 21.889 -12.761 1.00 76.06 115 GLN A N 1
ATOM 881 C CA . GLN A 1 115 ? 23.008 22.209 -12.139 1.00 76.06 115 GLN A CA 1
ATOM 882 C C . GLN A 1 115 ? 23.093 21.599 -10.735 1.00 76.06 115 GLN A C 1
ATOM 884 O O . GLN A 1 115 ? 22.237 21.845 -9.891 1.00 76.06 115 GLN A O 1
ATOM 889 N N . ARG A 1 116 ? 24.162 20.840 -10.481 1.00 66.00 116 ARG A N 1
ATOM 890 C CA . ARG A 1 116 ? 24.560 20.367 -9.149 1.00 66.00 116 ARG A CA 1
ATOM 891 C C . ARG A 1 116 ? 26.056 20.561 -8.965 1.00 66.00 116 ARG A C 1
ATOM 893 O O . ARG A 1 116 ? 26.797 20.545 -9.949 1.00 66.00 116 ARG A O 1
ATOM 900 N N . GLU A 1 117 ? 26.492 20.745 -7.724 1.00 69.25 117 GLU A N 1
ATOM 901 C CA . GLU A 1 117 ? 27.895 21.051 -7.432 1.00 69.25 117 GLU A CA 1
ATOM 902 C C . GLU A 1 117 ? 28.816 19.841 -7.623 1.00 69.25 117 GLU A C 1
ATOM 904 O O . GLU A 1 117 ? 30.005 20.019 -7.895 1.00 69.25 117 GLU A O 1
ATOM 909 N N . ARG A 1 118 ? 28.305 18.607 -7.480 1.00 74.69 118 ARG A N 1
ATOM 910 C CA . ARG A 1 118 ? 29.149 17.403 -7.433 1.00 74.69 118 ARG A CA 1
ATOM 911 C C . ARG A 1 118 ? 28.564 16.234 -8.220 1.00 74.69 118 ARG A C 1
ATOM 913 O O . ARG A 1 118 ? 27.358 16.042 -8.305 1.00 74.69 118 ARG A O 1
ATOM 920 N N . VAL A 1 119 ? 29.452 15.430 -8.806 1.00 67.12 119 VAL A N 1
ATOM 921 C CA . VAL A 1 119 ? 29.092 14.376 -9.774 1.00 67.12 119 VAL A CA 1
ATOM 922 C C . VAL A 1 119 ? 28.432 13.160 -9.114 1.00 67.12 119 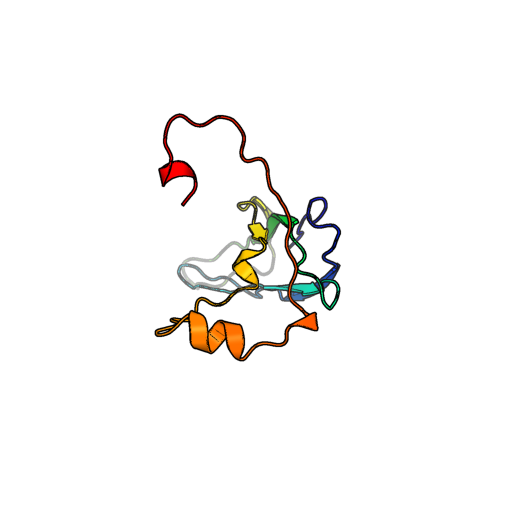VAL A C 1
ATOM 924 O O . VAL A 1 119 ? 27.560 12.548 -9.716 1.00 67.12 119 VAL A O 1
ATOM 927 N N . TRP A 1 120 ? 28.786 12.824 -7.871 1.00 67.50 120 TRP A N 1
ATOM 928 C CA . TRP A 1 120 ? 28.198 11.678 -7.158 1.00 67.50 120 TRP A CA 1
ATOM 929 C C . TRP A 1 120 ? 26.776 11.923 -6.654 1.00 67.50 120 TRP A C 1
ATOM 931 O O . TRP A 1 120 ? 26.099 10.983 -6.276 1.00 67.50 120 TRP A O 1
ATOM 941 N N . GLU A 1 121 ? 26.291 13.163 -6.685 1.00 69.00 121 GLU A N 1
ATOM 942 C CA . GLU A 1 121 ? 24.878 13.466 -6.423 1.00 69.00 121 GLU A C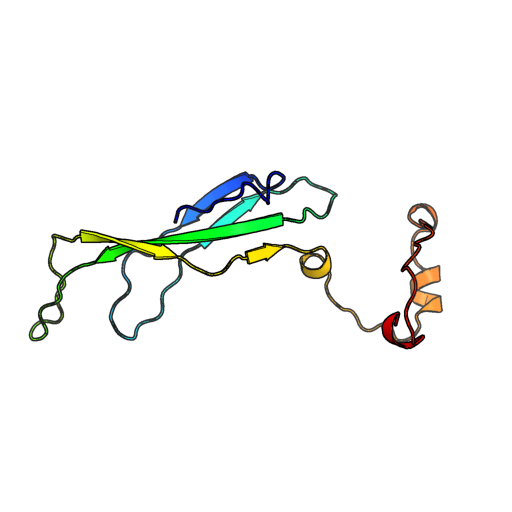A 1
ATOM 943 C C . GLU A 1 121 ? 23.965 13.000 -7.574 1.00 69.00 121 GLU A C 1
ATOM 945 O O . GLU A 1 121 ? 22.759 13.239 -7.526 1.00 69.00 121 GLU A O 1
ATOM 950 N N . LYS A 1 122 ? 24.544 12.402 -8.627 1.00 59.12 122 LYS A N 1
ATOM 951 C CA . LYS A 1 122 ? 23.865 11.866 -9.814 1.00 59.12 122 LYS A CA 1
ATOM 952 C C . LYS A 1 122 ? 23.959 10.337 -9.940 1.00 59.12 122 LYS A C 1
ATOM 954 O O . LYS A 1 122 ? 23.418 9.811 -10.907 1.00 59.12 122 LYS A O 1
ATOM 959 N N . LEU A 1 123 ? 24.700 9.667 -9.051 1.00 57.91 123 LEU A N 1
ATOM 960 C CA . LEU A 1 123 ? 24.978 8.225 -9.106 1.00 57.91 123 LEU A CA 1
ATOM 961 C C . LEU A 1 123 ? 24.130 7.448 -8.101 1.00 57.91 123 LEU A C 1
ATOM 963 O O . LEU A 1 123 ? 23.918 7.982 -6.990 1.00 57.91 123 LEU A O 1
#

Secondary structure (DSSP, 8-state):
--EEEEE-TT-EEEEEE--S---TT-----EEEEE--TTS---EEEEEEEEEEE--B-TTT-PBPS--EEEEEEPPPEEE-GGGG------S-HHHHHHTS-GGG-----------S-GGGG-

Foldseek 3Di:
DDKDFVQQVQKDWDDWADWPDDAPPRDDDIDTDIDGDPPDQGKGKIWDKDKDWDFDADPVVRDTDPDTDIDIDTDDMDIRDPCVVDDDDDDPDPVVVVVPDDPVPDDDDDDDPDDDPDDVVPD

Nearest PDB structures (foldseek):
  5nzr-assembly1_G  TM=6.238E-01  e=2.997E-02  Mus musculus

Mean predicted aligned error: 7.64 Å

Sequence (123 aa):
MPIDASEAEEFSELASKALNSLPYDSPGQAFVAFEKPAGVPAVGKFSNTLTFVVKEVDLSTCEAEDDGLEDEYQLEDLEVVAADYMVKVSVSNFRNAWESMNEEDEHVDEYGLGQRERVWEKL

InterPro domains:
  IPR009028 Coatomer/calthrin adaptor appendage, C-terminal subdomain [SSF55711] (85-119)
  IPR012295 TBP domain superfamily [G3DSA:3.30.310.10] (82-122)
  IPR013040 Coatomer, gamma subunit, appendage, Ig-like subdomain [PF08752] (9-80)
  IPR013041 Clathrin adaptor, appendage, Ig-like subdomain superfamily [SSF49348] (7-84)
  IPR017106 Coatomer gamma subunit [PTHR10261] (3-119)
  IPR037067 Coatomer, gamma subunit, appendage domain superfamily [G3DSA:2.60.40.1480] (1-81)

Solvent-accessible surface area (backbone atoms only — not comparable to full-atom values): 8253 Å² total; per-residue (Å²): 106,63,65,47,41,82,62,17,75,65,49,44,84,75,49,73,44,81,59,94,70,72,59,88,100,45,92,72,68,65,49,74,43,70,47,63,63,83,99,53,88,69,61,30,37,33,45,36,36,49,60,49,71,52,53,59,61,43,89,87,78,72,48,63,51,94,62,66,44,82,48,75,44,84,55,72,72,48,73,46,48,71,65,80,80,57,80,92,75,92,69,94,54,60,64,64,57,57,74,69,51,68,72,89,77,66,80,87,84,89,81,85,86,73,92,72,96,56,76,70,84,76,109